Protein AF-A0A4Q6JDJ3-F1 (afdb_monomer_lite)

Sequence (141 aa):
MFKFTVDEKDYWVGYHDTLGYLIYAPYLQVSVDENFVILFSSVHKRNVKVKKDIIRTKLIHTDKVDMLVSYKVLKQFIFRISKYRKKPTISYFASLNSKGAVFHRENCGWLSNVGASKAIVFSSRESAIKQGYNPCKSCKP

Foldseek 3Di:
DDWDADPNFIWDWWQFPPQGIWIAGPVPCPDPPVQWGWIQGPVVNGTDIDGPVVCVVGIDDDVPDDPVVRVVSVVVNVVVVVVVVVDQPWKWKFFQDDDQQEIATPPDPCCVVRDPVRIDIDSDPVVSVVVVYDYDPRRRD

Structure (mmCIF, N/CA/C/O backbone):
data_AF-A0A4Q6JDJ3-F1
#
_entry.id   AF-A0A4Q6JDJ3-F1
#
loop_
_atom_site.group_PDB
_atom_site.id
_atom_site.type_symbol
_atom_site.label_atom_id
_atom_site.label_alt_id
_atom_site.label_comp_id
_atom_site.label_asym_id
_atom_site.label_entity_id
_atom_site.label_seq_id
_atom_site.pdbx_PDB_ins_code
_atom_site.Cartn_x
_atom_site.Cartn_y
_atom_site.Cartn_z
_atom_site.occupancy
_atom_site.B_iso_or_equiv
_atom_site.auth_seq_id
_atom_site.auth_comp_id
_atom_site.auth_asym_id
_atom_site.auth_atom_id
_atom_site.pdbx_PDB_model_num
ATOM 1 N N . MET A 1 1 ? 17.578 -0.494 -10.784 1.00 85.19 1 MET A N 1
ATOM 2 C CA . MET A 1 1 ? 16.563 0.100 -9.884 1.00 85.19 1 MET A CA 1
ATOM 3 C C . MET A 1 1 ? 17.125 1.363 -9.263 1.00 85.19 1 MET A C 1
ATOM 5 O O . MET A 1 1 ? 18.327 1.411 -9.037 1.00 85.19 1 MET A O 1
ATOM 9 N N . PHE A 1 2 ? 16.271 2.328 -8.938 1.00 89.81 2 PHE A N 1
ATOM 10 C CA . PHE A 1 2 ? 16.632 3.497 -8.137 1.00 89.81 2 PHE A CA 1
ATOM 11 C C . PHE A 1 2 ? 16.155 3.330 -6.703 1.00 89.81 2 PHE A C 1
ATOM 13 O O . PHE A 1 2 ? 15.038 2.860 -6.477 1.00 89.81 2 PHE A O 1
ATOM 20 N N . LYS A 1 3 ? 16.990 3.741 -5.750 1.00 92.44 3 LYS A N 1
ATOM 21 C CA . LYS A 1 3 ? 16.605 3.878 -4.348 1.00 92.44 3 LYS A CA 1
ATOM 22 C C . LYS A 1 3 ? 16.114 5.306 -4.107 1.00 92.44 3 LYS A C 1
ATOM 24 O O . LYS A 1 3 ? 16.776 6.258 -4.509 1.00 92.44 3 LYS A O 1
ATOM 29 N N . PHE A 1 4 ? 14.981 5.442 -3.433 1.00 92.62 4 PHE A N 1
ATOM 30 C CA . PHE A 1 4 ? 14.438 6.713 -2.970 1.00 92.62 4 PHE A CA 1
ATOM 31 C C . PHE A 1 4 ? 14.116 6.617 -1.485 1.00 92.62 4 PHE A C 1
ATOM 33 O O . PHE A 1 4 ? 13.575 5.606 -1.037 1.00 92.62 4 PHE A O 1
ATOM 40 N N . THR A 1 5 ? 14.375 7.694 -0.753 1.00 93.06 5 THR A N 1
ATOM 41 C CA . THR A 1 5 ? 13.983 7.827 0.651 1.00 93.06 5 THR A CA 1
ATOM 42 C C . THR A 1 5 ? 12.910 8.907 0.755 1.00 93.06 5 THR A C 1
ATOM 44 O O . THR A 1 5 ? 13.111 10.032 0.299 1.00 93.06 5 THR A O 1
ATOM 47 N N . VAL A 1 6 ? 11.743 8.556 1.296 1.00 89.44 6 VAL A N 1
ATOM 48 C CA . VAL A 1 6 ? 10.606 9.472 1.493 1.00 89.44 6 VAL A CA 1
ATOM 49 C C . VAL A 1 6 ? 10.000 9.204 2.866 1.00 89.44 6 VAL A C 1
ATOM 51 O O . VAL A 1 6 ? 9.672 8.056 3.161 1.00 89.44 6 VAL A O 1
ATOM 54 N N . ASP A 1 7 ? 9.842 10.245 3.686 1.00 88.31 7 ASP A N 1
ATOM 55 C CA . ASP A 1 7 ? 9.336 10.154 5.066 1.00 88.31 7 ASP A CA 1
ATOM 56 C C . ASP A 1 7 ? 10.045 9.048 5.875 1.00 88.31 7 ASP A C 1
ATOM 58 O O . ASP A 1 7 ? 9.398 8.150 6.419 1.00 88.31 7 ASP A O 1
ATOM 62 N N . GLU A 1 8 ? 11.386 9.064 5.857 1.00 89.31 8 GLU A N 1
ATOM 63 C CA . GLU A 1 8 ? 12.266 8.097 6.549 1.00 89.31 8 GLU A CA 1
ATOM 64 C C . GLU A 1 8 ? 12.104 6.634 6.099 1.00 89.31 8 GLU A C 1
ATOM 66 O O . GLU A 1 8 ? 12.589 5.707 6.747 1.00 89.31 8 GLU A O 1
ATOM 71 N N . LYS A 1 9 ? 11.430 6.397 4.970 1.00 90.56 9 LYS A N 1
ATOM 72 C CA . LYS A 1 9 ? 11.239 5.061 4.402 1.00 90.56 9 LYS A CA 1
ATOM 73 C C . LYS A 1 9 ? 11.941 4.931 3.075 1.00 90.56 9 LYS A C 1
ATOM 75 O O . LYS A 1 9 ? 11.821 5.790 2.202 1.00 90.56 9 LYS A O 1
ATOM 80 N N . ASP A 1 10 ? 12.597 3.793 2.917 1.00 93.56 10 ASP A N 1
ATOM 81 C CA . ASP A 1 10 ? 13.257 3.429 1.679 1.00 93.56 10 ASP A CA 1
ATOM 82 C C . ASP A 1 10 ? 12.307 2.705 0.723 1.00 93.56 10 ASP A C 1
ATOM 84 O O . ASP A 1 10 ? 11.547 1.805 1.100 1.00 93.56 10 ASP A O 1
ATOM 88 N N . TYR A 1 11 ? 12.404 3.088 -0.545 1.00 94.00 11 TYR A N 1
ATOM 89 C CA . TYR A 1 11 ? 11.682 2.511 -1.666 1.00 94.00 11 TYR A CA 1
ATOM 90 C C . TYR A 1 11 ? 12.663 2.219 -2.793 1.00 94.00 11 TYR A C 1
ATOM 92 O O . TYR A 1 11 ? 13.525 3.041 -3.104 1.00 94.00 11 TYR A O 1
ATOM 100 N N . TRP A 1 12 ? 12.497 1.079 -3.454 1.00 93.44 12 TRP A N 1
ATOM 101 C CA . TRP A 1 12 ? 13.250 0.751 -4.657 1.00 93.44 12 TRP A CA 1
ATOM 102 C C . TRP A 1 12 ? 12.288 0.702 -5.827 1.00 93.44 12 TRP A C 1
ATOM 104 O O . TRP A 1 12 ? 11.335 -0.076 -5.823 1.00 93.44 12 TRP A O 1
ATOM 114 N N . VAL A 1 13 ? 12.545 1.523 -6.837 1.00 93.12 13 VAL A N 1
ATOM 115 C CA . VAL A 1 13 ? 11.740 1.571 -8.055 1.00 93.12 13 VAL A CA 1
ATOM 116 C C . VAL A 1 13 ? 12.534 0.936 -9.186 1.00 93.12 13 VAL A C 1
ATOM 118 O O . VAL A 1 13 ? 13.673 1.314 -9.469 1.00 93.12 13 VAL A O 1
ATOM 121 N N . GLY A 1 14 ? 11.946 -0.074 -9.809 1.00 91.06 14 GLY A N 1
ATOM 122 C CA . 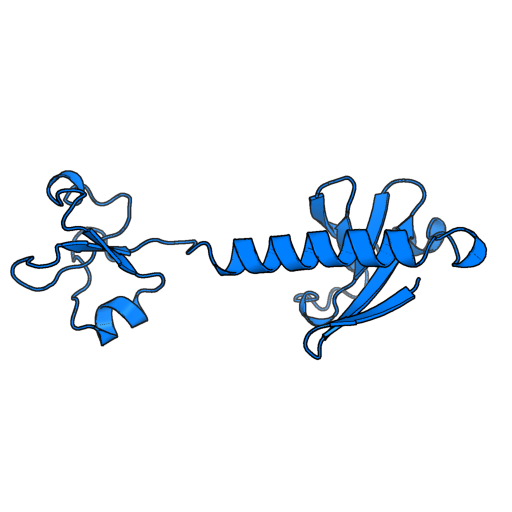GLY A 1 14 ? 12.482 -0.750 -10.982 1.00 91.06 14 GLY A CA 1
ATOM 123 C C . GLY A 1 14 ? 11.493 -0.714 -12.130 1.00 91.06 14 GLY A C 1
ATOM 124 O O . GLY A 1 14 ? 10.320 -0.405 -11.934 1.00 91.06 14 GLY A O 1
ATOM 125 N N . TYR A 1 15 ? 11.964 -1.067 -13.317 1.00 89.88 15 TYR A N 1
ATOM 126 C CA . TYR A 1 15 ? 11.104 -1.327 -14.458 1.00 89.88 15 TYR A CA 1
ATOM 127 C C . TYR A 1 15 ? 11.293 -2.772 -14.900 1.00 89.88 15 TYR A C 1
ATOM 129 O O . TYR A 1 15 ? 12.416 -3.269 -14.957 1.00 89.88 15 TYR A O 1
ATOM 137 N N . HIS A 1 16 ? 10.192 -3.440 -15.195 1.00 89.44 16 HIS A N 1
ATOM 138 C CA . HIS A 1 16 ? 10.150 -4.793 -15.715 1.00 89.44 16 HIS A CA 1
ATOM 139 C C . HIS A 1 16 ? 9.398 -4.758 -17.040 1.00 89.44 16 HIS A C 1
ATOM 141 O O . HIS A 1 16 ? 8.315 -4.181 -17.119 1.00 89.44 16 HIS A O 1
ATOM 147 N N . ASP A 1 17 ? 9.961 -5.401 -18.059 1.00 84.94 17 ASP A N 1
ATOM 148 C CA . ASP A 1 17 ? 9.458 -5.396 -19.445 1.00 84.94 17 ASP A CA 1
ATOM 149 C C . ASP A 1 17 ? 7.946 -5.703 -19.596 1.00 84.94 17 ASP A C 1
ATOM 151 O O . ASP A 1 17 ? 7.282 -5.180 -20.481 1.00 84.94 17 ASP A O 1
ATOM 155 N N . THR A 1 18 ? 7.399 -6.529 -18.704 1.00 84.44 18 THR A N 1
ATOM 156 C CA . THR A 1 18 ? 6.046 -7.082 -18.741 1.00 84.44 18 THR A CA 1
ATOM 157 C C . THR A 1 18 ? 5.161 -6.435 -17.675 1.00 84.44 18 THR A C 1
ATOM 159 O O . THR A 1 18 ? 3.983 -6.177 -17.902 1.00 84.44 18 THR A O 1
ATOM 162 N N . LEU A 1 19 ? 5.717 -6.173 -16.486 1.00 83.75 19 LEU A N 1
ATOM 163 C CA . LEU A 1 19 ? 4.958 -5.694 -15.322 1.00 83.75 19 LEU A CA 1
ATOM 164 C C . LEU A 1 19 ? 4.998 -4.166 -15.155 1.00 83.75 19 LEU A C 1
ATOM 166 O O . LEU A 1 19 ? 4.354 -3.628 -14.243 1.00 83.75 19 LEU A O 1
ATOM 170 N N . GLY A 1 20 ? 5.739 -3.480 -16.029 1.00 88.44 20 GLY A N 1
ATOM 171 C CA . GLY A 1 20 ? 5.980 -2.044 -15.997 1.00 88.44 20 GLY A CA 1
ATOM 172 C C . GLY A 1 20 ? 6.814 -1.627 -14.791 1.00 88.44 20 GLY A C 1
ATOM 173 O O . GLY A 1 20 ? 7.719 -2.341 -14.359 1.00 88.44 20 GLY A O 1
ATOM 174 N N . TYR A 1 21 ? 6.511 -0.456 -14.228 1.00 91.50 21 TYR A N 1
ATOM 175 C CA . TYR A 1 21 ? 7.201 0.010 -13.033 1.00 91.50 21 TYR A CA 1
ATOM 176 C C . TYR A 1 21 ? 6.786 -0.808 -11.811 1.00 91.50 21 TYR A C 1
ATOM 178 O O . TYR A 1 21 ? 5.601 -0.992 -11.518 1.00 91.50 21 TYR A O 1
ATOM 186 N N . LEU A 1 22 ? 7.793 -1.256 -11.075 1.00 92.69 22 LEU A N 1
ATOM 187 C CA . LEU A 1 22 ? 7.672 -2.023 -9.850 1.00 92.69 22 LEU A CA 1
ATOM 188 C C . LEU A 1 22 ? 8.238 -1.209 -8.695 1.00 92.69 22 LEU A C 1
ATOM 190 O O . LEU A 1 22 ? 9.337 -0.665 -8.799 1.00 92.69 22 LEU A O 1
ATOM 194 N N . ILE A 1 23 ? 7.508 -1.151 -7.586 1.00 93.12 23 ILE A N 1
ATOM 195 C CA . ILE A 1 23 ? 7.980 -0.516 -6.355 1.00 93.12 23 ILE A CA 1
ATOM 196 C C . ILE A 1 23 ? 8.113 -1.584 -5.283 1.00 93.12 23 ILE A C 1
ATOM 198 O O . ILE A 1 23 ? 7.139 -2.241 -4.910 1.00 93.12 23 ILE A O 1
ATOM 202 N N . TYR A 1 24 ? 9.324 -1.724 -4.774 1.00 92.44 24 TYR A N 1
ATOM 203 C CA . TYR A 1 24 ? 9.634 -2.516 -3.603 1.00 92.44 24 TYR A CA 1
ATOM 204 C C . TYR A 1 24 ? 9.688 -1.609 -2.374 1.00 92.44 24 TYR A C 1
ATOM 206 O O . TYR A 1 24 ? 10.397 -0.602 -2.357 1.00 92.44 24 TYR A O 1
ATOM 214 N N . ALA A 1 25 ? 8.930 -1.985 -1.347 1.00 90.56 25 ALA A N 1
ATOM 215 C CA . ALA A 1 25 ? 8.904 -1.338 -0.044 1.00 90.56 25 ALA A CA 1
ATOM 216 C C . ALA A 1 25 ? 9.153 -2.418 1.028 1.00 90.56 25 ALA A C 1
ATOM 218 O O . ALA A 1 25 ? 8.289 -3.286 1.207 1.00 90.56 25 ALA A O 1
ATOM 219 N N . PRO A 1 26 ? 10.302 -2.412 1.732 1.00 88.12 26 PRO A N 1
ATOM 220 C CA . PRO A 1 26 ? 10.669 -3.473 2.673 1.00 88.12 26 PRO A CA 1
ATOM 221 C C . PRO A 1 26 ? 9.654 -3.657 3.796 1.00 88.12 26 PRO A C 1
ATOM 223 O O . PRO A 1 26 ? 9.305 -4.776 4.148 1.00 88.12 26 PRO A O 1
ATOM 226 N N . TYR A 1 27 ? 9.100 -2.558 4.305 1.00 83.88 27 TYR A N 1
ATOM 227 C CA . TYR A 1 27 ? 8.117 -2.584 5.389 1.00 83.88 27 TYR A CA 1
ATOM 228 C C . TYR A 1 27 ? 6.765 -3.215 4.990 1.00 83.88 27 TYR A C 1
ATOM 230 O O . TYR A 1 27 ? 5.902 -3.394 5.844 1.00 83.88 27 TYR A O 1
ATOM 238 N N . LEU A 1 28 ? 6.544 -3.519 3.702 1.00 81.50 28 LEU A N 1
ATOM 239 C CA . LEU A 1 28 ? 5.368 -4.254 3.216 1.00 81.50 28 LEU A CA 1
ATOM 240 C C . LEU A 1 28 ? 5.616 -5.764 3.069 1.00 81.50 28 LEU A C 1
ATOM 242 O O . LEU A 1 28 ? 4.693 -6.486 2.694 1.00 81.50 28 LEU A O 1
ATOM 246 N N . GLN A 1 29 ? 6.825 -6.259 3.346 1.00 83.69 29 GLN A N 1
ATOM 247 C CA . GLN A 1 29 ? 7.151 -7.685 3.251 1.00 83.69 29 GLN A CA 1
ATOM 248 C C . GLN A 1 29 ? 6.698 -8.426 4.521 1.00 83.69 29 GLN A C 1
ATOM 250 O O . GLN A 1 29 ? 7.504 -8.773 5.374 1.00 83.69 29 GLN A O 1
ATOM 255 N N . VAL A 1 30 ? 5.3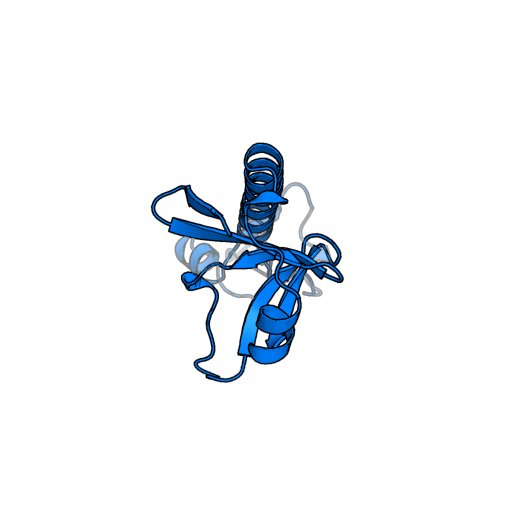85 -8.638 4.667 1.00 68.12 30 VAL A N 1
ATOM 256 C CA . VAL A 1 30 ? 4.775 -9.203 5.894 1.00 68.12 30 VAL A CA 1
ATOM 257 C C . VAL A 1 30 ? 4.966 -10.730 6.020 1.00 68.12 30 VAL A C 1
ATOM 259 O O . VAL A 1 30 ? 4.762 -11.283 7.093 1.00 68.12 30 VAL A O 1
ATOM 262 N N . SER A 1 31 ? 5.383 -11.432 4.957 1.00 59.12 31 SER A N 1
ATOM 263 C CA . SER A 1 31 ? 5.645 -12.882 4.985 1.00 59.12 31 SER A CA 1
ATOM 264 C C . SER A 1 31 ? 7.075 -13.202 4.550 1.00 59.12 31 SER A C 1
ATOM 266 O O . SER A 1 31 ? 7.455 -12.848 3.433 1.00 59.12 31 SER A O 1
ATOM 268 N N . VAL A 1 32 ? 7.820 -13.935 5.384 1.00 56.41 32 VAL A N 1
ATOM 269 C CA . VAL A 1 32 ? 9.215 -14.392 5.173 1.00 56.41 32 VAL A CA 1
ATOM 270 C C . VAL A 1 32 ? 9.298 -15.560 4.174 1.00 56.41 32 VAL A C 1
ATOM 272 O O . VAL A 1 32 ? 10.108 -16.467 4.299 1.00 56.41 32 VAL A O 1
ATOM 275 N N . ASP A 1 33 ? 8.418 -15.579 3.178 1.00 70.69 33 ASP A N 1
ATOM 276 C CA . ASP A 1 33 ? 8.480 -16.570 2.112 1.00 70.69 33 ASP A CA 1
ATOM 277 C C . ASP A 1 33 ? 9.660 -16.210 1.203 1.00 70.69 33 ASP A C 1
ATOM 279 O O . ASP A 1 33 ? 9.569 -15.308 0.365 1.00 70.69 33 ASP A O 1
ATOM 283 N N . GLU A 1 34 ? 10.798 -16.873 1.422 1.00 76.81 34 GLU A N 1
ATOM 284 C CA . GLU A 1 34 ? 12.084 -16.545 0.800 1.00 76.81 34 GLU A CA 1
ATOM 285 C C . GLU A 1 34 ? 12.039 -16.558 -0.730 1.00 76.81 34 GLU A C 1
ATOM 287 O O . GLU A 1 34 ? 12.855 -15.894 -1.374 1.00 76.81 34 GLU A O 1
ATOM 292 N N . ASN A 1 35 ? 11.055 -17.236 -1.319 1.00 85.38 35 ASN A N 1
ATOM 293 C CA . ASN A 1 35 ? 10.903 -17.366 -2.762 1.00 85.38 35 ASN A CA 1
ATOM 294 C C . ASN A 1 35 ? 10.098 -16.231 -3.401 1.00 85.38 35 ASN A C 1
ATOM 296 O O . ASN A 1 35 ? 10.140 -16.059 -4.622 1.00 85.38 35 ASN A O 1
ATOM 300 N N . PHE A 1 36 ? 9.383 -15.433 -2.608 1.00 85.81 36 PHE A N 1
ATOM 301 C CA . PHE A 1 36 ? 8.480 -14.408 -3.117 1.00 85.81 36 PHE A CA 1
ATOM 302 C C . PHE A 1 36 ? 8.848 -13.011 -2.631 1.00 85.81 36 PHE A C 1
ATOM 304 O O . PHE A 1 36 ? 9.552 -12.806 -1.646 1.00 85.81 36 PHE A O 1
ATOM 311 N N . VAL A 1 37 ? 8.356 -12.022 -3.365 1.00 87.56 37 VAL A N 1
ATOM 312 C CA . VAL A 1 37 ? 8.448 -10.611 -3.017 1.00 87.56 37 VAL A CA 1
ATOM 313 C C . VAL A 1 37 ? 7.111 -9.940 -3.296 1.00 87.56 37 VAL A C 1
ATOM 315 O O . VAL A 1 37 ? 6.437 -10.240 -4.285 1.00 87.56 37 VAL A O 1
ATOM 318 N N . ILE A 1 38 ? 6.713 -9.033 -2.411 1.00 86.81 38 ILE A N 1
ATOM 319 C CA . ILE A 1 38 ? 5.556 -8.168 -2.618 1.00 86.81 38 ILE A CA 1
ATOM 320 C C . ILE A 1 38 ? 6.044 -6.887 -3.286 1.00 86.81 38 ILE A C 1
ATOM 322 O O . ILE A 1 38 ? 6.853 -6.148 -2.723 1.00 86.81 38 ILE A O 1
ATOM 326 N N . LEU A 1 39 ? 5.535 -6.609 -4.479 1.00 89.75 39 LEU A N 1
ATOM 327 C CA . LEU A 1 39 ? 5.846 -5.403 -5.241 1.00 89.75 39 LEU A CA 1
ATOM 328 C C . LEU A 1 39 ? 4.555 -4.680 -5.588 1.00 89.75 39 LEU A C 1
ATOM 330 O O . LEU A 1 39 ? 3.547 -5.316 -5.885 1.00 89.75 39 LEU A O 1
ATOM 334 N N . PHE A 1 40 ? 4.565 -3.355 -5.605 1.00 89.88 40 PHE A N 1
ATOM 335 C CA . PHE A 1 40 ? 3.498 -2.613 -6.265 1.00 89.88 40 PHE A CA 1
ATOM 336 C C . PHE A 1 40 ? 3.771 -2.579 -7.768 1.00 89.88 40 PHE A C 1
ATOM 338 O O . PHE A 1 40 ? 4.837 -2.125 -8.175 1.00 89.88 40 PHE A O 1
ATOM 345 N N . SER A 1 41 ? 2.814 -3.022 -8.585 1.00 89.06 41 SER A N 1
ATOM 346 C CA . SER A 1 41 ? 2.880 -2.897 -10.046 1.00 89.06 41 SER A CA 1
ATOM 347 C C . SER A 1 41 ? 2.111 -1.664 -10.508 1.00 89.06 41 SER A C 1
ATOM 349 O O . SER A 1 41 ? 0.925 -1.513 -10.197 1.00 89.06 41 SER A O 1
ATOM 351 N N . SER A 1 42 ? 2.763 -0.804 -11.293 1.00 84.94 42 SER A N 1
ATOM 352 C CA . SER A 1 42 ? 2.123 0.363 -11.905 1.00 84.94 42 SER A CA 1
ATOM 353 C C . SER A 1 42 ? 1.055 -0.033 -12.923 1.00 84.94 42 SER A C 1
ATOM 355 O O . SER A 1 42 ? 0.039 0.651 -13.030 1.00 84.94 42 SER A O 1
ATOM 357 N N . VAL A 1 43 ? 1.261 -1.148 -13.635 1.00 84.31 43 VAL A N 1
ATOM 358 C CA . VAL A 1 43 ? 0.322 -1.687 -14.632 1.00 84.31 43 VAL A CA 1
ATOM 359 C C . VAL A 1 43 ? -0.957 -2.164 -13.951 1.00 84.31 43 VAL A C 1
ATOM 361 O O . VAL A 1 43 ? -2.052 -1.732 -14.302 1.00 84.31 43 VAL A O 1
ATOM 364 N N . HIS A 1 44 ? -0.832 -2.996 -12.915 1.00 84.44 44 HIS A N 1
ATOM 365 C CA . HIS A 1 44 ? -1.997 -3.536 -12.206 1.00 84.44 44 HIS A CA 1
ATOM 366 C C . HIS A 1 44 ? -2.553 -2.601 -11.124 1.00 84.44 44 HIS A C 1
ATOM 368 O O . HIS A 1 44 ? -3.605 -2.882 -10.547 1.00 84.44 44 HIS A O 1
ATOM 374 N N . LYS A 1 45 ? -1.845 -1.509 -10.811 1.00 84.62 45 LYS A N 1
ATOM 375 C CA . LYS A 1 45 ? -2.188 -0.523 -9.772 1.00 84.62 45 LYS A CA 1
ATOM 376 C C . LYS A 1 45 ? -2.478 -1.162 -8.408 1.00 84.62 45 LYS A C 1
ATOM 378 O O . LYS A 1 45 ? -3.331 -0.682 -7.658 1.00 84.62 45 LYS A O 1
ATOM 383 N N . ARG A 1 46 ? -1.781 -2.249 -8.074 1.00 84.56 46 ARG A N 1
ATOM 384 C CA . ARG A 1 46 ? -1.945 -3.006 -6.824 1.00 84.56 46 ARG A CA 1
ATOM 385 C C . ARG A 1 46 ? -0.645 -3.688 -6.414 1.00 84.56 46 ARG A C 1
ATOM 387 O O . ARG A 1 46 ? 0.262 -3.844 -7.231 1.00 84.56 46 ARG A O 1
ATOM 394 N N . ASN A 1 47 ? -0.596 -4.119 -5.157 1.00 86.31 47 ASN A N 1
ATOM 395 C CA . ASN A 1 47 ? 0.457 -5.007 -4.682 1.00 86.31 47 ASN A CA 1
ATOM 396 C C . ASN A 1 47 ? 0.260 -6.398 -5.292 1.00 86.31 47 ASN A C 1
ATOM 398 O O . ASN A 1 47 ? -0.860 -6.911 -5.332 1.00 86.31 47 ASN A O 1
ATOM 402 N N . VAL A 1 48 ? 1.347 -6.991 -5.761 1.00 86.31 48 VAL A N 1
ATOM 403 C CA . VAL A 1 48 ? 1.410 -8.323 -6.353 1.00 86.31 48 VAL A CA 1
ATOM 404 C C . VAL A 1 48 ? 2.479 -9.128 -5.622 1.00 86.31 48 VAL A C 1
ATOM 406 O O . VAL A 1 48 ? 3.582 -8.635 -5.390 1.00 86.31 48 VAL A O 1
ATOM 409 N N . LYS A 1 49 ? 2.140 -10.360 -5.230 1.00 89.25 49 LYS A N 1
ATOM 410 C CA . LYS A 1 49 ? 3.107 -11.345 -4.737 1.00 89.25 49 LYS A CA 1
ATOM 411 C C . LYS A 1 49 ? 3.683 -12.048 -5.963 1.00 89.25 49 LYS A C 1
ATOM 413 O O . LYS A 1 49 ? 2.936 -12.685 -6.701 1.00 89.25 49 LYS A O 1
ATOM 418 N N . VAL A 1 50 ? 4.980 -11.897 -6.202 1.00 86.56 50 VAL A N 1
ATOM 419 C CA . VAL A 1 50 ? 5.663 -12.446 -7.385 1.00 86.56 50 VAL A CA 1
ATOM 420 C C . VAL A 1 50 ? 6.860 -13.268 -6.932 1.00 86.56 50 VAL A C 1
ATOM 422 O O . VAL A 1 50 ? 7.484 -12.939 -5.923 1.00 86.56 50 VAL A O 1
ATOM 425 N N . LYS A 1 51 ? 7.176 -14.349 -7.649 1.00 87.88 51 LYS A N 1
ATOM 426 C CA . LYS A 1 51 ? 8.390 -15.122 -7.378 1.00 87.88 51 LYS A CA 1
ATOM 427 C C . LYS A 1 51 ? 9.637 -14.302 -7.738 1.00 87.88 51 LYS A C 1
ATOM 429 O O . LYS A 1 51 ? 9.637 -13.558 -8.722 1.00 87.88 51 LYS A O 1
ATOM 434 N N . LYS A 1 52 ? 10.693 -14.400 -6.927 1.00 87.44 52 LYS A N 1
ATOM 435 C CA . LYS A 1 52 ? 11.912 -13.582 -7.079 1.00 87.44 52 LYS A CA 1
ATOM 436 C C . LYS A 1 52 ? 12.673 -13.877 -8.375 1.00 87.44 52 LYS A C 1
ATOM 438 O O . LYS A 1 52 ? 13.258 -12.961 -8.949 1.00 87.44 52 LYS A O 1
ATOM 443 N N . ASP A 1 53 ? 12.659 -15.125 -8.828 1.00 85.69 53 ASP A N 1
ATOM 444 C CA . ASP A 1 53 ? 13.239 -15.569 -10.100 1.00 85.69 53 ASP A CA 1
ATOM 445 C C . ASP A 1 53 ? 12.595 -14.850 -11.295 1.00 85.69 53 ASP A C 1
ATOM 447 O O . ASP A 1 53 ? 13.311 -14.249 -12.095 1.00 85.69 53 ASP A O 1
ATOM 451 N N . ILE A 1 54 ? 11.259 -14.791 -11.348 1.00 82.88 54 ILE A N 1
ATOM 452 C CA . ILE A 1 54 ? 10.502 -14.101 -12.404 1.00 82.88 54 ILE A CA 1
ATOM 453 C C . ILE A 1 54 ? 10.938 -12.639 -12.495 1.00 82.88 54 ILE A C 1
ATOM 455 O O . ILE A 1 54 ? 11.264 -12.161 -13.579 1.00 82.88 54 ILE A O 1
ATOM 459 N N . ILE A 1 55 ? 11.018 -11.947 -11.354 1.00 82.50 55 ILE A N 1
ATOM 460 C CA . ILE A 1 55 ? 11.421 -10.538 -11.324 1.00 82.50 55 ILE A CA 1
ATOM 461 C C . ILE A 1 55 ? 12.842 -10.358 -11.853 1.00 82.50 55 ILE A C 1
ATOM 463 O O . ILE A 1 55 ? 13.075 -9.470 -12.667 1.00 82.50 55 ILE A O 1
ATOM 467 N N . ARG A 1 56 ? 13.791 -11.194 -11.417 1.00 80.81 56 ARG A N 1
ATOM 468 C CA . ARG A 1 56 ? 15.205 -11.071 -11.804 1.00 80.81 56 ARG A CA 1
ATOM 469 C C . ARG A 1 56 ? 15.425 -11.260 -13.301 1.00 80.81 56 ARG A C 1
ATOM 471 O O . ARG A 1 56 ? 16.236 -10.540 -13.867 1.00 80.81 56 ARG A O 1
ATOM 478 N N . THR A 1 57 ? 14.701 -12.182 -13.937 1.00 80.88 57 THR A N 1
ATOM 479 C CA . THR A 1 57 ? 14.920 -12.506 -15.360 1.00 80.88 57 THR A CA 1
ATOM 480 C C . THR A 1 57 ? 14.641 -11.354 -16.325 1.00 80.88 57 THR A C 1
ATOM 482 O O . THR A 1 57 ? 15.178 -11.340 -17.428 1.00 80.88 57 THR A O 1
ATOM 485 N N . LYS A 1 58 ? 13.797 -10.398 -15.928 1.00 82.00 58 LYS A N 1
ATOM 486 C CA . LYS A 1 58 ? 13.213 -9.391 -16.826 1.00 82.00 58 LYS A CA 1
ATOM 487 C C . LYS A 1 58 ? 13.235 -7.968 -16.261 1.00 82.00 58 LYS A C 1
ATOM 489 O O . LYS A 1 58 ? 12.582 -7.058 -16.784 1.00 82.00 58 LYS A O 1
ATOM 494 N N . LEU A 1 59 ? 13.979 -7.770 -15.175 1.00 82.69 59 LEU A N 1
ATOM 495 C CA . LEU A 1 59 ? 14.206 -6.452 -14.604 1.00 82.69 59 LEU A CA 1
ATOM 496 C C . LEU A 1 59 ? 15.179 -5.681 -15.497 1.00 82.69 59 LEU A C 1
ATOM 498 O O . LEU A 1 59 ? 16.314 -6.100 -15.710 1.00 82.69 59 LEU A O 1
ATOM 502 N N . ILE A 1 60 ? 14.738 -4.535 -16.004 1.00 79.38 60 ILE A N 1
ATOM 503 C CA . ILE A 1 60 ? 15.561 -3.691 -16.861 1.00 79.38 60 ILE A CA 1
ATOM 504 C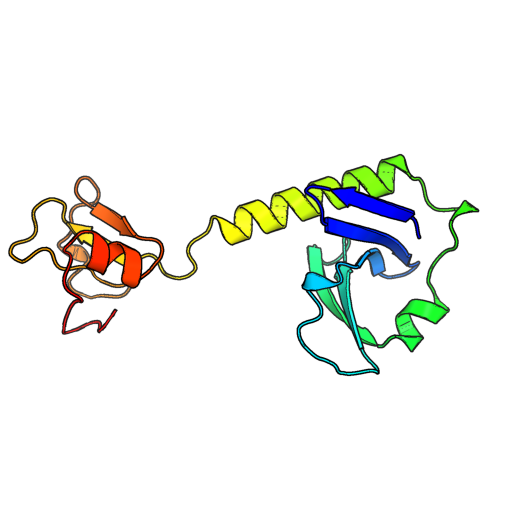 C . ILE A 1 60 ? 16.544 -2.900 -15.988 1.00 79.38 60 ILE A C 1
ATOM 506 O O . ILE A 1 60 ? 16.162 -2.267 -14.994 1.00 79.38 60 ILE A O 1
ATOM 510 N N . HIS A 1 61 ? 17.827 -2.962 -16.351 1.00 67.62 61 HIS A N 1
ATOM 511 C CA . HIS A 1 61 ? 18.887 -2.212 -15.689 1.00 67.62 61 HIS A CA 1
ATOM 512 C C . HIS A 1 61 ? 18.804 -0.704 -16.003 1.00 67.62 61 HIS A C 1
ATOM 514 O O . HIS A 1 61 ? 18.079 -0.244 -16.883 1.00 67.62 61 HIS A O 1
ATOM 520 N N . THR A 1 62 ? 19.437 0.083 -15.137 1.00 62.19 62 THR A N 1
ATOM 521 C CA . THR A 1 62 ? 19.182 1.515 -14.899 1.00 62.19 62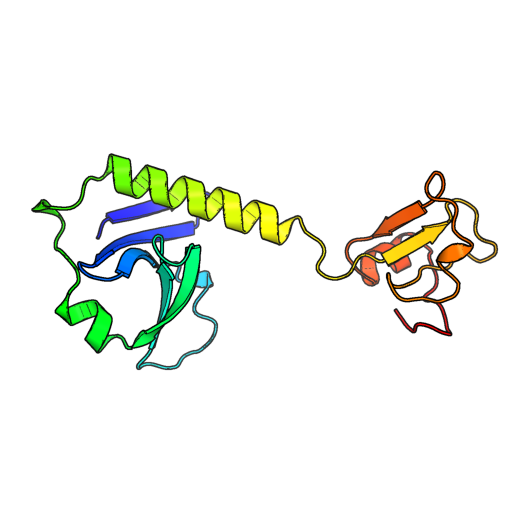 THR A CA 1
ATOM 522 C C . THR A 1 62 ? 19.446 2.441 -16.079 1.00 62.19 62 THR A C 1
ATOM 524 O O . THR A 1 62 ? 18.902 3.538 -16.097 1.00 62.19 62 THR A O 1
ATOM 527 N N . ASP A 1 63 ? 20.228 2.011 -17.061 1.00 64.56 63 ASP A N 1
ATOM 528 C CA . ASP A 1 63 ? 20.547 2.750 -18.285 1.00 64.56 63 ASP A CA 1
ATOM 529 C C . ASP A 1 63 ? 19.317 3.020 -19.170 1.00 64.56 63 ASP A C 1
ATOM 531 O O . ASP A 1 63 ? 19.315 3.968 -19.951 1.00 64.56 63 ASP A O 1
ATOM 535 N N . LYS A 1 64 ? 18.237 2.244 -19.004 1.00 64.94 64 LYS A N 1
ATOM 536 C CA . LYS A 1 64 ? 16.970 2.414 -19.741 1.00 64.94 64 LYS A CA 1
ATOM 537 C C . LYS A 1 64 ? 15.805 2.907 -18.881 1.00 64.94 64 LYS A C 1
ATOM 539 O O . LYS A 1 64 ? 14.676 2.978 -19.364 1.00 64.94 64 LYS A O 1
ATOM 544 N N . VAL A 1 65 ? 16.041 3.208 -17.603 1.00 75.50 65 VAL A N 1
ATOM 545 C CA . VAL A 1 65 ? 14.983 3.612 -16.667 1.00 75.50 65 VAL A CA 1
ATOM 546 C C . VAL A 1 65 ? 15.171 5.075 -16.295 1.00 75.50 65 VAL A C 1
ATOM 548 O O . VAL A 1 65 ? 16.160 5.448 -15.677 1.00 75.50 65 VAL A O 1
ATOM 551 N N . ASP A 1 66 ? 14.187 5.904 -16.632 1.00 85.56 66 ASP A N 1
ATOM 552 C CA . ASP A 1 66 ? 14.205 7.326 -16.301 1.00 85.56 66 ASP A CA 1
ATOM 553 C C . ASP A 1 66 ? 13.945 7.555 -14.796 1.00 85.56 66 ASP A C 1
ATOM 555 O O . ASP A 1 66 ? 12.969 7.051 -14.215 1.00 85.56 66 ASP A O 1
ATOM 559 N N . MET A 1 67 ? 14.832 8.317 -14.149 1.00 88.19 67 MET A N 1
ATOM 560 C CA . MET A 1 67 ? 14.765 8.633 -12.719 1.00 88.19 67 MET A CA 1
ATOM 561 C C . MET A 1 67 ? 13.558 9.515 -12.365 1.00 88.19 67 MET A C 1
ATOM 563 O O . MET A 1 67 ? 12.903 9.274 -11.346 1.00 88.19 67 MET A O 1
ATOM 567 N N . LEU A 1 68 ? 13.225 10.504 -13.199 1.00 88.56 68 LEU A N 1
ATOM 568 C CA . LEU A 1 68 ? 12.083 11.401 -12.997 1.00 88.56 68 LEU A CA 1
ATOM 569 C C . LEU A 1 68 ? 10.766 10.636 -13.128 1.00 88.56 68 LEU A C 1
ATOM 571 O O . LEU A 1 68 ? 9.863 10.802 -12.301 1.00 88.56 68 LEU A O 1
ATOM 575 N N . VAL A 1 69 ? 10.663 9.744 -14.115 1.00 89.69 69 VAL A N 1
ATOM 576 C CA . VAL A 1 69 ? 9.489 8.871 -14.266 1.00 89.69 69 VAL A CA 1
ATOM 577 C C . VAL A 1 69 ? 9.370 7.929 -13.068 1.00 89.69 69 VAL A C 1
ATOM 579 O O . VAL A 1 69 ? 8.281 7.782 -12.508 1.00 89.69 69 VAL A O 1
ATOM 582 N N . SER A 1 70 ? 10.487 7.362 -12.606 1.00 90.81 70 SER A N 1
ATOM 583 C CA . SER A 1 70 ? 10.522 6.508 -11.412 1.00 90.81 70 SER A CA 1
ATOM 584 C C . SER A 1 70 ? 10.023 7.244 -10.164 1.00 90.81 70 SER A C 1
ATOM 586 O O . SER A 1 70 ? 9.180 6.722 -9.428 1.00 90.81 70 SER A O 1
ATOM 588 N N . TYR A 1 71 ? 10.470 8.486 -9.955 1.00 91.81 71 TYR A N 1
ATOM 589 C CA . TYR A 1 71 ? 10.006 9.323 -8.849 1.00 91.81 71 TYR A CA 1
ATOM 590 C C . TYR A 1 71 ? 8.514 9.673 -8.972 1.00 91.81 71 TYR A C 1
ATOM 592 O O . TYR A 1 71 ? 7.773 9.609 -7.988 1.00 91.81 71 TYR A O 1
ATOM 600 N N . LYS A 1 72 ? 8.028 9.976 -10.182 1.00 92.69 72 LYS A N 1
ATOM 601 C CA . LYS A 1 72 ? 6.604 10.252 -10.437 1.00 92.69 72 LYS A CA 1
ATOM 602 C C . LYS A 1 72 ? 5.722 9.052 -10.084 1.00 92.69 72 LYS A C 1
ATOM 604 O O . LYS A 1 72 ? 4.701 9.219 -9.412 1.00 92.69 72 LYS A O 1
ATOM 609 N N . VAL A 1 73 ? 6.126 7.847 -10.488 1.00 91.50 73 VAL A N 1
ATOM 610 C CA . VAL A 1 73 ? 5.428 6.597 -10.143 1.00 91.50 73 VAL A CA 1
ATOM 611 C C . VAL A 1 73 ? 5.439 6.365 -8.629 1.00 91.50 73 VAL A C 1
ATOM 613 O O . VAL A 1 73 ? 4.396 6.050 -8.048 1.00 91.50 73 VAL A O 1
ATOM 616 N N . LEU A 1 74 ? 6.574 6.605 -7.964 1.00 93.19 74 LEU A N 1
ATOM 617 C CA . LEU A 1 74 ? 6.673 6.518 -6.507 1.00 93.19 74 LEU A CA 1
ATOM 618 C C . LEU A 1 74 ? 5.709 7.481 -5.801 1.00 93.19 74 LEU A C 1
ATOM 620 O O . LEU A 1 74 ? 4.979 7.068 -4.900 1.00 93.19 74 LEU A O 1
ATOM 624 N N . LYS A 1 75 ? 5.638 8.746 -6.229 1.00 92.50 75 LYS A N 1
ATOM 625 C CA . LYS A 1 75 ? 4.721 9.740 -5.644 1.00 92.50 75 LYS A CA 1
ATOM 626 C C . LYS A 1 75 ? 3.257 9.323 -5.783 1.00 92.50 75 LYS A C 1
ATOM 628 O O . LYS A 1 75 ? 2.497 9.474 -4.827 1.00 92.50 75 LYS A O 1
ATOM 633 N N . GLN A 1 76 ? 2.864 8.755 -6.926 1.00 90.38 76 GLN A N 1
ATOM 634 C CA . GLN A 1 76 ? 1.508 8.228 -7.124 1.00 90.38 76 GLN A CA 1
ATOM 635 C C . GLN A 1 76 ? 1.196 7.068 -6.173 1.00 90.38 76 GLN A C 1
ATOM 637 O O . GLN A 1 76 ? 0.110 7.013 -5.591 1.00 90.38 76 GLN A O 1
ATOM 642 N N . PHE A 1 77 ? 2.150 6.158 -5.985 1.00 90.25 77 PHE A N 1
ATOM 643 C CA . PHE A 1 77 ? 2.020 5.063 -5.031 1.00 90.25 77 PHE A CA 1
ATOM 644 C C . PHE A 1 77 ? 1.893 5.566 -3.589 1.00 90.25 77 PHE A C 1
ATOM 646 O O . PHE A 1 77 ? 0.949 5.170 -2.904 1.00 90.25 77 PHE A O 1
ATOM 653 N N . ILE A 1 78 ? 2.767 6.480 -3.150 1.00 90.00 78 ILE A N 1
ATOM 654 C CA . ILE A 1 78 ? 2.732 7.068 -1.799 1.00 90.00 78 ILE A CA 1
ATOM 655 C C . ILE A 1 78 ? 1.394 7.776 -1.548 1.00 90.00 78 ILE A C 1
ATOM 657 O O . ILE A 1 78 ? 0.748 7.568 -0.518 1.00 90.00 78 ILE A O 1
ATOM 661 N N . PHE A 1 79 ? 0.924 8.563 -2.516 1.00 87.81 79 PHE A N 1
ATOM 662 C CA . PHE A 1 79 ? -0.382 9.214 -2.440 1.00 87.81 79 PHE A CA 1
ATOM 663 C C . PHE A 1 79 ? -1.534 8.200 -2.334 1.00 87.81 79 PHE A C 1
ATOM 665 O O . PHE A 1 79 ? -2.478 8.379 -1.562 1.00 87.81 79 PHE A O 1
ATOM 672 N N . ARG A 1 80 ? -1.457 7.090 -3.072 1.00 84.19 80 ARG A N 1
ATOM 673 C CA . ARG A 1 80 ? -2.463 6.027 -3.002 1.00 84.19 80 ARG A CA 1
ATOM 674 C C . ARG A 1 80 ? -2.473 5.354 -1.630 1.00 84.19 80 ARG A C 1
ATOM 676 O O . ARG A 1 80 ? -3.548 5.208 -1.048 1.00 84.19 80 ARG A O 1
ATOM 683 N N . ILE A 1 81 ? -1.320 4.939 -1.107 1.00 81.25 81 ILE A N 1
ATOM 684 C CA . ILE A 1 81 ? -1.260 4.266 0.201 1.00 81.25 81 ILE A CA 1
ATOM 685 C C . ILE A 1 81 ? -1.683 5.202 1.337 1.00 81.25 81 ILE A C 1
ATOM 687 O O . ILE A 1 81 ? -2.323 4.741 2.281 1.00 81.25 81 ILE A O 1
ATOM 691 N N . SER A 1 82 ? -1.408 6.507 1.237 1.00 82.06 82 SER A N 1
ATOM 692 C CA . SER A 1 82 ? -1.869 7.482 2.230 1.00 82.06 82 SER A CA 1
ATOM 693 C C . SER A 1 82 ? -3.392 7.642 2.194 1.00 82.06 82 SER A C 1
ATOM 695 O O . SER A 1 82 ? -4.026 7.664 3.248 1.00 82.06 82 SER A O 1
ATOM 697 N 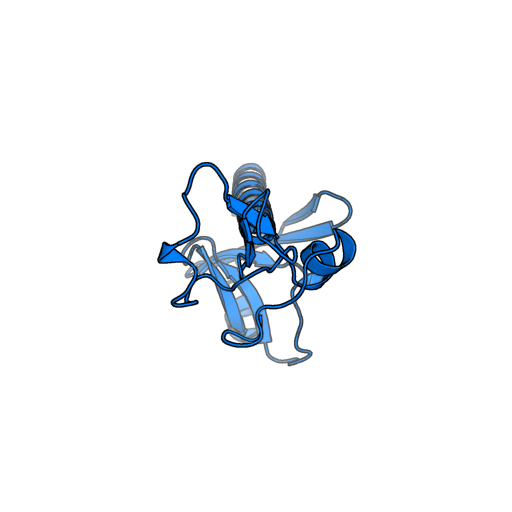N . LYS A 1 83 ? -4.010 7.638 1.003 1.00 72.31 83 LYS A N 1
ATOM 698 C CA . LYS A 1 83 ? -5.475 7.636 0.851 1.00 72.31 83 LYS A CA 1
ATOM 699 C C . LYS A 1 83 ? -6.118 6.353 1.388 1.00 72.31 83 LYS A C 1
ATOM 701 O O . LYS A 1 83 ? -7.145 6.439 2.052 1.00 72.31 83 LYS A O 1
ATOM 706 N N . TYR A 1 84 ? -5.525 5.182 1.138 1.00 62.47 84 TYR A N 1
ATOM 707 C CA . TYR A 1 84 ? -6.023 3.913 1.690 1.00 62.47 84 TYR A CA 1
ATOM 708 C C . TYR A 1 84 ? -5.914 3.865 3.217 1.00 62.47 84 TYR A C 1
ATOM 710 O O . TYR A 1 84 ? -6.869 3.453 3.862 1.00 62.47 84 TYR A O 1
ATOM 718 N N . ARG A 1 85 ? -4.814 4.351 3.809 1.00 60.50 85 ARG A N 1
ATOM 719 C CA . ARG A 1 85 ? -4.687 4.472 5.275 1.00 60.50 85 ARG A CA 1
ATOM 720 C C . ARG A 1 85 ? -5.713 5.430 5.889 1.00 60.50 85 ARG A C 1
ATOM 722 O O . ARG A 1 85 ? -6.103 5.236 7.032 1.00 60.50 85 ARG A O 1
ATOM 729 N N . LYS A 1 86 ? -6.157 6.446 5.142 1.00 55.81 86 LYS A N 1
ATOM 730 C CA . LYS A 1 86 ? -7.209 7.383 5.570 1.00 55.81 86 LYS A CA 1
ATOM 731 C C . LYS A 1 86 ? -8.632 6.851 5.385 1.00 55.81 86 LYS A C 1
ATOM 733 O O . LYS A 1 86 ? -9.557 7.490 5.873 1.00 55.81 86 LYS A O 1
ATOM 738 N N . LYS A 1 87 ? -8.838 5.733 4.679 1.00 46.44 87 LYS A N 1
ATOM 739 C CA . LYS A 1 87 ? -10.167 5.137 4.516 1.00 46.44 87 LYS A CA 1
ATOM 740 C C . LYS A 1 87 ? -10.371 4.139 5.662 1.00 46.44 87 LYS A C 1
ATOM 742 O O . LYS A 1 87 ? -9.752 3.076 5.612 1.00 46.44 87 LYS A O 1
ATOM 747 N N . PRO A 1 88 ? -11.168 4.450 6.700 1.00 53.72 88 PRO A N 1
ATOM 748 C CA . PRO A 1 88 ? -11.483 3.449 7.707 1.00 53.72 88 PRO A CA 1
ATOM 749 C C . PRO A 1 88 ? -12.154 2.266 7.006 1.00 53.72 88 PRO A C 1
ATOM 751 O O . PRO A 1 88 ? -13.129 2.433 6.276 1.00 53.72 88 PRO A O 1
ATOM 754 N N . THR A 1 89 ? -11.571 1.077 7.156 1.00 57.59 89 THR A N 1
ATOM 755 C CA . THR A 1 89 ? -12.100 -0.179 6.601 1.00 57.59 89 THR A CA 1
ATOM 756 C C . THR A 1 89 ? -13.389 -0.604 7.293 1.00 57.59 89 THR A C 1
ATOM 758 O O . THR A 1 89 ? -14.123 -1.424 6.755 1.00 57.59 89 THR A O 1
ATOM 761 N N . ILE A 1 90 ? -13.663 -0.032 8.466 1.00 63.47 90 ILE A N 1
ATOM 762 C CA . ILE A 1 90 ? -14.899 -0.177 9.220 1.00 63.47 90 ILE A CA 1
ATOM 763 C C . ILE A 1 90 ? -15.236 1.210 9.763 1.00 63.47 90 ILE A C 1
ATOM 765 O O . ILE A 1 90 ? -14.503 1.753 10.590 1.00 63.47 90 ILE A O 1
ATOM 769 N N . SER A 1 91 ? -16.320 1.794 9.265 1.00 74.19 91 SER A N 1
ATOM 770 C CA . SER A 1 91 ? -16.870 3.037 9.801 1.00 74.19 91 SER A CA 1
ATOM 771 C C . SER A 1 91 ? -17.856 2.691 10.906 1.00 74.19 91 SER A C 1
ATOM 773 O O . SER A 1 91 ? -18.812 1.943 10.684 1.00 74.19 91 SER A O 1
ATOM 775 N N . TYR A 1 92 ? -17.617 3.231 12.097 1.00 78.44 92 TYR A N 1
ATOM 776 C CA . TYR A 1 92 ? -18.549 3.122 13.209 1.00 78.44 92 TYR A CA 1
ATOM 777 C C . TYR A 1 92 ? -19.382 4.387 13.290 1.00 78.44 92 TYR A C 1
ATOM 779 O O . TYR A 1 92 ? -18.831 5.482 13.335 1.00 78.44 92 TYR A O 1
ATOM 787 N N . PHE A 1 93 ? -20.695 4.241 13.325 1.00 80.44 93 PHE A N 1
ATOM 788 C CA . PHE A 1 93 ? -21.626 5.358 13.313 1.00 80.44 93 PHE A CA 1
ATOM 789 C C . PHE A 1 93 ? -22.276 5.510 14.675 1.00 80.44 93 PHE A C 1
ATOM 791 O O . PHE A 1 93 ? -22.730 4.526 15.254 1.00 80.44 93 PHE A O 1
ATOM 798 N N . ALA A 1 94 ? -22.377 6.733 15.170 1.00 78.31 94 ALA A N 1
ATOM 799 C CA . ALA A 1 94 ? -23.151 7.040 16.364 1.00 78.31 94 ALA A CA 1
ATOM 800 C C . ALA A 1 94 ? -23.996 8.291 16.149 1.00 78.31 94 ALA A C 1
ATOM 802 O O . ALA A 1 94 ? -23.663 9.127 15.313 1.00 78.31 94 ALA A O 1
ATOM 803 N N . SER A 1 95 ? -25.080 8.445 16.906 1.00 75.75 95 SER A N 1
ATOM 804 C CA . SER A 1 95 ? -25.796 9.721 16.933 1.00 75.75 95 SER A CA 1
ATOM 805 C C . SER A 1 95 ? -25.183 10.640 17.983 1.00 75.75 95 SER A C 1
ATOM 807 O O . SER A 1 95 ? -25.024 10.207 19.128 1.00 75.75 95 SER A O 1
ATOM 809 N N . LEU A 1 96 ? -24.936 11.902 17.606 1.00 65.69 96 LEU A N 1
ATOM 810 C CA . LEU A 1 96 ? -24.430 12.984 18.468 1.00 65.69 96 LEU A CA 1
ATOM 811 C C . LEU A 1 96 ? -25.145 13.068 19.829 1.00 65.69 96 LEU A C 1
ATOM 813 O O . LEU A 1 96 ? -24.514 13.424 20.813 1.00 65.69 96 LEU A O 1
ATOM 817 N N . ASN A 1 97 ? -26.434 12.706 19.883 1.00 62.91 97 ASN A N 1
ATOM 818 C CA . ASN A 1 97 ? -27.276 12.774 21.082 1.00 62.91 97 ASN A CA 1
ATOM 819 C C . ASN A 1 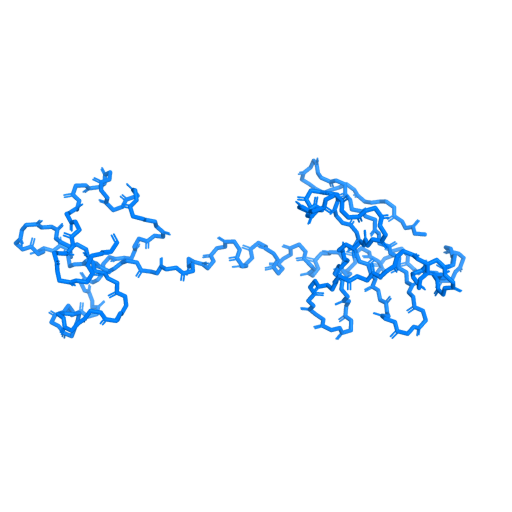97 ? -28.046 11.462 21.346 1.00 62.91 97 ASN A C 1
ATOM 821 O O . ASN A 1 97 ? -29.184 11.493 21.820 1.00 62.91 97 ASN A O 1
ATOM 825 N N . SER A 1 98 ? -27.489 10.293 21.001 1.00 60.25 98 SER A N 1
ATOM 826 C CA . SER A 1 98 ? -28.168 9.027 21.334 1.00 60.25 98 SER A CA 1
ATOM 827 C C . SER A 1 98 ? -28.256 8.837 22.853 1.00 60.25 98 SER A C 1
ATOM 829 O O . SER A 1 98 ? -27.259 8.975 23.564 1.00 60.25 98 SER A O 1
ATOM 831 N N . LYS A 1 99 ? -29.443 8.471 23.366 1.00 58.69 99 LYS A N 1
ATOM 832 C CA . LYS A 1 99 ? -29.580 7.963 24.742 1.00 58.69 99 LYS A CA 1
ATOM 833 C C . LYS A 1 99 ? -28.610 6.786 24.908 1.00 58.69 99 LYS A C 1
ATOM 835 O O . LYS A 1 99 ? -28.769 5.765 24.246 1.00 58.69 99 LYS A O 1
ATOM 840 N N . GLY A 1 100 ? -27.603 6.947 25.767 1.00 66.00 100 GLY A N 1
ATOM 841 C CA . GLY A 1 100 ? -26.591 5.922 26.047 1.00 66.00 100 GLY A CA 1
ATOM 842 C C . GLY A 1 100 ? -25.340 5.945 25.160 1.00 66.00 100 GLY A C 1
ATOM 843 O O . GLY A 1 100 ? -24.520 5.036 25.307 1.00 66.00 100 GLY A O 1
ATOM 844 N N . ALA A 1 101 ? -25.185 6.948 24.281 1.00 80.44 101 ALA A N 1
ATOM 845 C CA . ALA A 1 101 ? -24.013 7.139 23.418 1.00 80.44 101 ALA A CA 1
ATOM 846 C C . ALA A 1 101 ? -23.614 5.842 22.694 1.00 80.44 101 ALA A C 1
ATOM 848 O O . ALA A 1 101 ? -22.526 5.319 22.885 1.00 80.44 101 ALA A O 1
ATOM 849 N N . VAL A 1 102 ? -24.510 5.250 21.906 1.00 85.44 102 VAL A N 1
ATOM 850 C CA . VAL A 1 102 ? -24.254 3.938 21.285 1.00 85.44 102 VAL A CA 1
ATOM 851 C C . VAL A 1 102 ? -23.654 4.113 19.891 1.00 85.44 102 VAL A C 1
ATOM 853 O O . VAL A 1 102 ? -24.138 4.929 19.106 1.00 85.44 102 VAL A O 1
ATOM 856 N N . PHE A 1 103 ? -22.611 3.342 19.571 1.00 88.81 103 PHE A N 1
ATOM 857 C CA . PHE A 1 103 ? -22.060 3.258 18.217 1.00 88.81 103 PHE A CA 1
ATOM 858 C C . PHE A 1 103 ? -22.395 1.923 17.544 1.00 88.81 103 PHE A C 1
ATOM 860 O O . PHE A 1 103 ? -22.576 0.892 18.195 1.00 88.81 103 PHE A O 1
ATOM 867 N N . HIS A 1 104 ? -22.479 1.953 16.218 1.00 88.38 104 HIS A N 1
ATOM 868 C CA . HIS A 1 104 ? -23.000 0.898 15.357 1.00 88.38 104 HIS A CA 1
ATOM 869 C C . HIS A 1 104 ? -22.051 0.640 14.180 1.00 88.38 104 HIS A C 1
ATOM 871 O O . HIS A 1 104 ? -21.290 1.525 13.799 1.00 88.38 104 HIS A O 1
ATOM 877 N N . ARG A 1 105 ? -22.112 -0.546 13.564 1.00 85.50 105 ARG A N 1
ATOM 878 C CA . ARG A 1 105 ? -21.503 -0.794 12.241 1.00 85.50 105 ARG A CA 1
ATOM 879 C C . ARG A 1 105 ? -22.427 -0.312 11.120 1.00 85.50 105 ARG A C 1
ATOM 881 O O . ARG A 1 105 ? -23.627 -0.149 11.340 1.00 85.50 105 ARG A O 1
ATOM 888 N N . GLU A 1 106 ? -21.876 -0.158 9.917 1.00 81.06 106 GLU A N 1
ATOM 889 C CA . GLU A 1 106 ? -22.601 0.278 8.709 1.00 81.06 106 GLU A CA 1
ATOM 890 C C . GLU A 1 106 ? -23.833 -0.576 8.358 1.00 81.06 106 GLU A C 1
ATOM 892 O O . GLU A 1 106 ? -24.788 -0.080 7.775 1.00 81.06 106 GLU A O 1
ATOM 897 N N . ASN A 1 107 ? -23.839 -1.851 8.748 1.00 79.81 107 ASN A N 1
ATOM 898 C CA . ASN A 1 107 ? -24.905 -2.809 8.458 1.00 79.81 107 ASN A CA 1
ATOM 899 C C . ASN A 1 107 ? -25.893 -3.010 9.624 1.00 79.81 107 ASN A C 1
ATOM 901 O O . ASN A 1 107 ? -26.666 -3.968 9.626 1.00 79.81 107 ASN A O 1
ATOM 905 N N . CYS A 1 108 ? -25.865 -2.156 10.650 1.00 84.75 108 CYS A N 1
ATOM 906 C CA . CYS A 1 108 ? -26.797 -2.268 11.766 1.00 84.75 108 CYS A CA 1
ATOM 907 C C . CYS A 1 108 ? -28.207 -1.839 11.337 1.00 84.75 108 CYS A C 1
ATOM 909 O O . CYS A 1 108 ? -28.399 -0.710 10.901 1.00 84.75 108 CYS A O 1
ATOM 911 N N . GLY A 1 109 ? -29.218 -2.685 11.560 1.00 80.69 109 GLY A N 1
ATOM 912 C CA . GLY A 1 109 ? -30.617 -2.337 11.266 1.00 80.69 109 GLY A CA 1
ATOM 913 C C . GLY A 1 109 ? -31.152 -1.128 12.049 1.00 80.69 109 GLY A C 1
ATOM 914 O O . GLY A 1 109 ? -32.144 -0.537 11.654 1.00 80.69 109 GLY A O 1
ATOM 915 N N . TRP A 1 110 ? -30.484 -0.722 13.137 1.00 79.12 110 TRP A N 1
ATOM 916 C CA . TRP A 1 110 ? -30.832 0.494 13.881 1.00 79.12 110 TRP A CA 1
ATOM 917 C C . TRP A 1 110 ? -30.271 1.771 13.240 1.00 79.12 110 TRP A C 1
ATOM 919 O O . TRP A 1 110 ? -30.706 2.872 13.569 1.00 79.12 110 TRP A O 1
ATOM 929 N N . LEU A 1 111 ? -29.306 1.639 12.324 1.00 76.81 111 LEU A N 1
ATOM 930 C CA . LEU A 1 111 ? -28.612 2.765 11.707 1.00 76.81 111 LEU A CA 1
ATOM 931 C C . LEU A 1 111 ? -29.545 3.635 10.856 1.00 76.81 111 LEU A C 1
ATOM 933 O O . LEU A 1 111 ? -29.324 4.837 10.766 1.00 76.81 111 LEU A O 1
ATOM 937 N N . SER A 1 112 ? -30.628 3.068 10.314 1.00 76.94 112 SER A N 1
ATOM 938 C CA . SER A 1 112 ? -31.672 3.819 9.601 1.00 76.94 112 SER A CA 1
ATOM 939 C C . SER A 1 112 ? -32.337 4.899 10.463 1.00 76.94 112 SER A C 1
ATOM 941 O O . SER A 1 112 ? -32.881 5.859 9.927 1.00 76.94 112 SER A O 1
ATOM 943 N N . ASN A 1 113 ? -32.271 4.768 11.792 1.00 74.12 113 ASN A N 1
ATOM 944 C CA . ASN A 1 113 ? -32.815 5.741 12.741 1.00 74.12 113 ASN A CA 1
ATOM 945 C C . ASN A 1 113 ? -31.815 6.864 13.076 1.00 74.12 113 ASN A C 1
ATOM 947 O O . ASN A 1 113 ? -32.175 7.838 13.741 1.00 74.12 113 ASN A O 1
ATOM 951 N N . VAL A 1 114 ? -30.558 6.753 12.633 1.00 69.12 114 VAL A N 1
ATOM 952 C CA . VAL A 1 114 ? -29.544 7.800 12.780 1.00 69.12 114 VAL A CA 1
ATOM 953 C C . VAL A 1 114 ? -29.674 8.762 11.603 1.00 69.12 114 VAL A C 1
ATOM 955 O O . VAL A 1 114 ? -29.242 8.477 10.491 1.00 69.12 114 VAL A O 1
ATOM 958 N N . GLY A 1 115 ? -30.270 9.932 11.845 1.00 65.31 115 GLY A N 1
ATOM 959 C CA . GLY A 1 115 ? -30.333 10.989 10.835 1.00 65.31 115 GLY A CA 1
ATOM 960 C C . GLY A 1 115 ? -28.929 11.396 10.372 1.00 65.31 115 GLY A C 1
ATOM 961 O O . GLY A 1 115 ? -28.064 11.671 11.206 1.00 65.31 115 GLY A O 1
ATOM 962 N N . ALA A 1 116 ? -28.709 11.464 9.055 1.00 62.00 116 ALA A N 1
ATOM 963 C CA . ALA A 1 116 ? -27.394 11.696 8.444 1.00 62.00 116 ALA A CA 1
ATOM 964 C C . ALA A 1 116 ? -26.680 12.969 8.947 1.00 62.00 116 ALA A C 1
ATOM 966 O O . ALA A 1 116 ? -25.458 12.994 9.047 1.00 62.00 116 ALA A O 1
ATOM 967 N N . SER A 1 117 ? -27.433 14.005 9.331 1.00 57.88 117 SER A N 1
ATOM 968 C CA . SER A 1 117 ? -26.906 15.260 9.887 1.00 57.88 117 SER A CA 1
ATOM 969 C C . SER A 1 117 ? -26.417 15.162 11.338 1.00 57.88 117 SER A C 1
ATOM 971 O O . SER A 1 117 ? -25.772 16.081 11.831 1.00 57.88 117 SER A O 1
ATOM 973 N N . LYS A 1 118 ? -26.721 14.063 12.037 1.00 60.44 118 LYS A N 1
ATOM 974 C CA . LYS A 1 118 ? -26.366 13.828 13.446 1.00 60.44 118 LYS A CA 1
ATOM 975 C C . LYS A 1 118 ? -25.430 12.629 13.617 1.00 60.44 118 LYS A C 1
ATOM 977 O O . LYS A 1 118 ? -25.277 12.156 14.742 1.00 60.44 118 LYS A O 1
ATOM 982 N N . ALA A 1 119 ? -24.842 12.125 12.531 1.00 71.75 119 ALA A N 1
ATOM 983 C CA . ALA A 1 119 ? -23.971 10.958 12.542 1.00 71.75 119 ALA A CA 1
ATOM 984 C C . ALA A 1 119 ? -22.508 11.345 12.821 1.00 71.75 119 ALA A C 1
ATOM 986 O O . ALA A 1 119 ? -21.900 12.102 12.067 1.00 71.75 119 ALA A O 1
ATOM 987 N N . ILE A 1 120 ? -21.928 10.789 13.883 1.00 78.56 120 ILE A N 1
ATOM 988 C CA . ILE A 1 120 ? -20.483 10.785 14.126 1.00 78.56 120 ILE A CA 1
ATOM 989 C C . ILE A 1 120 ? -19.906 9.512 13.518 1.00 78.56 120 ILE A C 1
ATOM 991 O O . ILE A 1 120 ? -20.463 8.433 13.720 1.00 78.56 120 ILE A O 1
ATOM 995 N N . VAL A 1 121 ? -18.786 9.635 12.803 1.00 82.81 121 VAL A N 1
ATOM 996 C CA . VAL A 1 121 ? -18.068 8.499 12.218 1.00 82.81 121 VAL A CA 1
ATOM 997 C C . VAL A 1 121 ? -16.748 8.287 12.954 1.00 82.81 121 VAL A C 1
ATOM 999 O O . VAL A 1 121 ? -15.890 9.170 12.956 1.00 82.81 121 VAL A O 1
ATOM 1002 N N . PHE A 1 122 ? -16.556 7.105 13.538 1.00 82.44 122 PHE A N 1
ATOM 1003 C CA . PHE A 1 122 ? -15.279 6.681 14.112 1.00 82.44 122 PHE A CA 1
ATOM 1004 C C . PHE A 1 122 ? -14.559 5.708 13.182 1.00 82.44 122 PHE A C 1
ATOM 1006 O O . PHE A 1 122 ? -15.173 4.850 12.548 1.00 82.44 122 PHE A O 1
ATOM 1013 N N . SER A 1 123 ? -13.234 5.829 13.141 1.00 77.69 123 SER A N 1
ATOM 1014 C CA . SER A 1 123 ? -12.346 4.964 12.361 1.00 77.69 123 SER A CA 1
ATOM 1015 C C . SER A 1 123 ? -11.925 3.685 13.089 1.00 77.69 123 SER A C 1
ATOM 1017 O O . SER A 1 123 ? -11.371 2.787 12.458 1.00 77.69 123 SER A O 1
ATOM 1019 N N . SER A 1 124 ? -12.158 3.597 14.403 1.00 81.31 124 SER A N 1
ATOM 1020 C CA . SER A 1 124 ? -11.883 2.407 15.209 1.00 81.31 124 SER A CA 1
ATOM 1021 C C . SER A 1 124 ? -12.856 2.273 16.381 1.00 81.31 124 SER A C 1
ATOM 1023 O O . SER A 1 124 ? -13.420 3.263 16.861 1.00 81.31 124 SER A O 1
ATOM 1025 N N . ARG A 1 125 ? -13.016 1.036 16.857 1.00 84.06 125 ARG A N 1
ATOM 1026 C CA . ARG A 1 125 ? -13.838 0.689 18.021 1.00 84.06 125 ARG A CA 1
ATOM 1027 C C . ARG A 1 125 ? -13.307 1.374 19.280 1.00 84.06 125 ARG A C 1
ATOM 1029 O O . ARG A 1 125 ? -14.064 1.923 20.073 1.00 84.06 125 ARG A O 1
ATOM 1036 N N . GLU A 1 126 ? -11.989 1.389 19.429 1.00 84.06 126 GLU A N 1
ATOM 1037 C CA . GLU A 1 126 ? -11.278 1.963 20.569 1.00 84.06 126 GLU A CA 1
ATOM 1038 C C . GLU A 1 126 ? -11.459 3.482 20.626 1.00 84.06 126 GLU A C 1
ATOM 1040 O O . GLU A 1 126 ? -11.621 4.039 21.709 1.00 84.06 126 GLU A O 1
ATOM 1045 N N . SER A 1 127 ? -11.481 4.155 19.469 1.00 82.75 127 SER A N 1
ATOM 1046 C CA . SER A 1 127 ? -11.729 5.599 19.384 1.00 82.75 127 SER A CA 1
ATOM 1047 C C . SER A 1 127 ? -13.139 5.957 19.854 1.00 82.75 127 SER A C 1
ATOM 1049 O O . SER A 1 127 ? -13.302 6.913 20.612 1.00 82.75 127 SER A O 1
ATOM 1051 N N . ALA A 1 128 ? -14.143 5.162 19.465 1.00 86.50 128 ALA A N 1
ATOM 1052 C CA . ALA A 1 128 ? -15.522 5.346 19.910 1.00 86.50 128 ALA A CA 1
ATOM 1053 C C . ALA A 1 128 ? -15.646 5.160 21.432 1.00 86.50 128 ALA A C 1
ATOM 1055 O O . ALA A 1 128 ? -16.191 6.022 22.121 1.00 86.50 128 ALA A O 1
ATOM 1056 N N . ILE A 1 129 ? -15.052 4.090 21.972 1.00 86.56 129 ILE A N 1
ATOM 1057 C CA . ILE A 1 129 ? -15.055 3.806 23.417 1.00 86.56 129 ILE A CA 1
ATOM 1058 C C . ILE A 1 129 ? -14.334 4.907 24.201 1.00 86.56 129 ILE A C 1
ATOM 1060 O O . ILE A 1 129 ? -14.848 5.374 25.214 1.00 86.56 129 ILE A O 1
ATOM 1064 N N . LYS A 1 130 ? -13.176 5.380 23.720 1.00 86.25 130 LYS A N 1
ATOM 1065 C CA . LYS A 1 130 ? -12.429 6.479 24.353 1.00 86.25 130 LYS A CA 1
ATOM 1066 C C . LYS A 1 130 ? -13.236 7.780 24.401 1.00 86.25 130 LYS A C 1
ATOM 1068 O O . LYS A 1 130 ? -13.063 8.566 25.326 1.00 86.25 130 LYS A O 1
ATOM 1073 N N . GLN A 1 131 ? -14.117 7.997 23.428 1.00 83.31 131 GLN A N 1
ATOM 1074 C CA . GLN A 1 131 ? -15.035 9.139 23.386 1.00 83.31 131 GLN A CA 1
ATOM 1075 C C . GLN A 1 131 ? -16.320 8.916 24.202 1.00 83.31 131 GLN A C 1
ATOM 1077 O O . GLN A 1 131 ? -17.225 9.744 24.150 1.00 83.31 131 GLN A O 1
ATOM 1082 N N . GLY A 1 132 ? -16.404 7.820 24.965 1.00 86.56 132 GLY A N 1
ATOM 1083 C CA . GLY A 1 132 ? -17.525 7.515 25.853 1.00 86.56 132 GLY A CA 1
ATOM 1084 C C . GLY A 1 132 ? -18.679 6.773 25.184 1.00 86.56 132 GLY A C 1
ATOM 1085 O O . GLY A 1 132 ? -19.746 6.659 25.786 1.00 86.56 132 GLY A O 1
ATOM 1086 N N . TYR A 1 133 ? -18.490 6.265 23.960 1.00 88.31 133 TYR A N 1
ATOM 1087 C CA . TYR A 1 133 ? -19.535 5.533 23.255 1.00 88.31 133 TYR A CA 1
ATOM 1088 C C . TYR A 1 133 ? -19.525 4.036 23.585 1.00 88.31 133 TYR A C 1
ATOM 1090 O O . TYR A 1 133 ? -18.485 3.376 23.604 1.00 88.31 133 TYR A O 1
ATOM 1098 N N . ASN A 1 134 ? -20.714 3.471 23.778 1.00 88.81 134 ASN A N 1
ATOM 1099 C CA . ASN A 1 134 ? -20.930 2.060 24.054 1.00 88.81 134 ASN A CA 1
ATOM 1100 C C . ASN A 1 134 ? -21.162 1.263 22.763 1.00 88.81 134 ASN A C 1
ATOM 1102 O O . ASN A 1 134 ? -21.899 1.712 21.881 1.00 88.81 134 ASN A O 1
ATOM 1106 N N . PRO A 1 135 ? -20.598 0.051 22.637 1.00 89.69 135 PRO A N 1
ATOM 1107 C CA . PRO A 1 135 ? -20.844 -0.790 21.476 1.00 89.69 135 PRO A CA 1
ATOM 1108 C C . PRO A 1 135 ? -22.303 -1.254 21.449 1.00 89.69 135 PRO A C 1
ATOM 1110 O O . PRO A 1 135 ? -22.843 -1.736 22.449 1.00 89.69 135 PRO A O 1
ATOM 1113 N N . CYS A 1 136 ? -22.949 -1.154 20.289 1.00 88.44 136 CYS A N 1
ATOM 1114 C CA . CYS A 1 136 ? -24.290 -1.693 20.098 1.00 88.44 136 CYS A CA 1
ATOM 1115 C C . CYS A 1 136 ? -24.320 -3.203 20.383 1.00 88.44 136 CYS A C 1
ATOM 1117 O O . CYS A 1 136 ? -23.607 -3.989 19.759 1.00 88.44 136 CYS A O 1
ATOM 1119 N N . LYS A 1 137 ? -25.206 -3.633 21.285 1.00 86.94 137 LYS A N 1
ATOM 1120 C CA . LYS A 1 137 ? -25.351 -5.051 21.654 1.00 86.94 137 LYS A CA 1
ATOM 1121 C C . LYS A 1 137 ? -25.839 -5.931 20.495 1.00 86.94 137 LYS A C 1
ATOM 1123 O O . LYS A 1 137 ? -25.542 -7.123 20.485 1.00 86.94 137 LYS A O 1
ATOM 1128 N N . SER A 1 138 ? -26.553 -5.347 19.527 1.00 85.38 138 SER A N 1
ATOM 1129 C CA . SER A 1 138 ? -27.133 -6.068 18.388 1.00 85.38 138 SER A CA 1
ATOM 1130 C C . SER A 1 138 ? -26.129 -6.287 17.259 1.00 85.38 138 SER A C 1
ATOM 1132 O O . SER A 1 138 ? -25.956 -7.416 16.820 1.00 85.38 138 SER A O 1
ATOM 1134 N N . CYS A 1 139 ? -25.436 -5.236 16.801 1.00 83.69 139 CYS A N 1
ATOM 1135 C CA . CYS A 1 139 ? -24.442 -5.383 15.727 1.00 83.69 139 CYS A CA 1
ATOM 1136 C C . CYS A 1 139 ? -23.030 -5.710 16.229 1.00 83.69 139 CYS A C 1
ATOM 1138 O O . CYS A 1 139 ? -22.149 -5.905 15.396 1.00 83.69 139 CYS A O 1
ATOM 1140 N N . LYS A 1 140 ? -22.821 -5.739 17.556 1.00 83.38 140 LYS A N 1
ATOM 1141 C CA . LYS A 1 140 ? -21.560 -6.079 18.244 1.00 83.38 140 LYS A CA 1
ATOM 1142 C C . LYS A 1 140 ? -20.335 -5.499 17.520 1.00 83.38 140 LYS A C 1
ATOM 1144 O O . LYS A 1 140 ? -19.532 -6.257 16.973 1.00 83.38 140 LYS A O 1
ATOM 1149 N N . PRO A 1 141 ? -20.260 -4.158 17.443 1.00 74.50 141 PRO A N 1
ATOM 1150 C CA . PRO A 1 141 ? -19.268 -3.461 16.651 1.00 74.50 141 PRO A CA 1
ATOM 1151 C C . PRO A 1 141 ? -17.841 -3.706 17.145 1.00 74.50 141 PRO A C 1
ATOM 1153 O O . PRO A 1 141 ? -17.599 -3.724 18.377 1.00 74.50 141 PRO A O 1
#

Radius of gyration: 21.64 Å; chains: 1; bounding box: 53×33×46 Å

Secondary structure (DSSP, 8-state):
-EEEEETTEEEEEEEETTTEEEEE-GGG--S--TTEEEEEETTTTEEEEEEHHHHHHHEEPGGGS-HHHHHHHHHHHHHHHHHHHTS-SS-EEEETT-TT-EEEETT-TTGGGS-GGGEEEESSHHHHHHTTPEEPTTT--

pLDDT: mean 81.29, std 10.48, range [46.44, 94.0]